Protein AF-A0A2R2W874-F1 (afdb_monomer)

pLDDT: mean 73.78, std 14.75, range [34.88, 95.75]

Solvent-accessible surface area (backbone atoms only — not comparable to full-atom values): 10181 Å² total; per-residue (Å²): 135,87,76,77,74,81,54,71,59,92,44,100,83,53,63,53,27,57,34,74,44,82,68,49,75,53,104,87,46,79,48,70,46,70,39,19,28,32,86,87,69,46,85,45,64,58,42,85,82,74,42,54,72,67,54,50,49,53,51,53,50,51,48,55,48,50,59,62,68,75,43,91,61,95,62,55,61,47,80,38,78,45,84,55,89,86,52,53,74,69,52,49,52,52,49,49,56,45,52,45,46,40,43,73,75,62,71,25,51,74,46,78,47,70,90,52,67,72,58,48,56,49,48,54,61,76,55,45,40,84,46,89,88,32,69,33,78,48,75,44,84,62,81,44,45,75,42,98,60,40,30,52,46,79,43,65,45,70,84,61,78,87,73,77,116

Mean predicted aligned error: 13.39 Å

Sequence (165 aa):
METKPSAVPLAPNEGFIPSFGIPSATKKTFDIKLETTHRNGEASGPPQMMLSAGNLNTAALSLFLALHLAVEPIVPCLVFDDPVQAMDEVHVAQFAGLVRLLSKQNDRQVIIAVHERELFDYLALELSPAYEGDELITIELGERATEEDQGITRHLWAPDAAIAN

Structure (mmCIF, N/CA/C/O backbone):
data_AF-A0A2R2W874-F1
#
_entry.id   AF-A0A2R2W874-F1
#
loop_
_atom_site.group_PDB
_atom_site.id
_atom_site.type_symbol
_atom_site.label_atom_id
_atom_site.label_alt_id
_atom_site.label_comp_id
_atom_site.label_asym_id
_atom_site.label_ent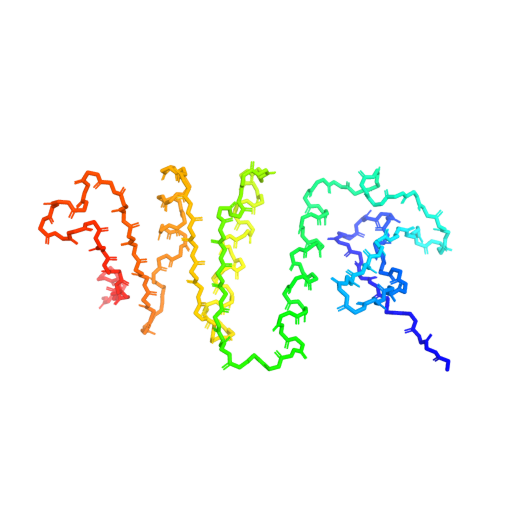ity_id
_atom_site.label_seq_id
_atom_site.pdbx_PDB_ins_code
_atom_site.Cartn_x
_atom_site.Cartn_y
_atom_site.Cartn_z
_atom_site.occupancy
_a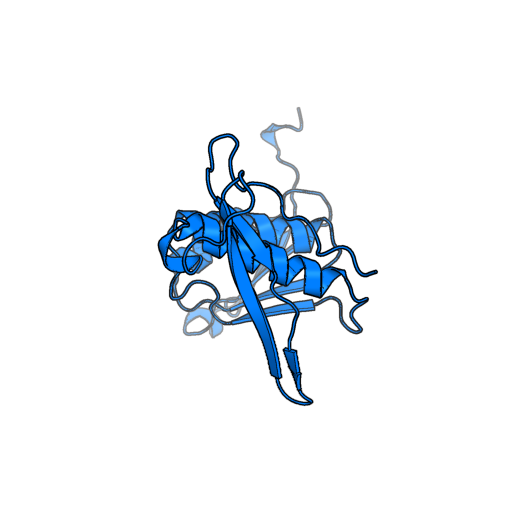tom_site.B_iso_or_equiv
_atom_site.auth_seq_id
_atom_site.auth_comp_id
_atom_site.auth_asym_id
_atom_site.auth_atom_id
_atom_site.pdbx_PDB_model_num
ATOM 1 N N . MET A 1 1 ? 4.924 -8.801 -39.559 1.00 35.75 1 MET A N 1
ATOM 2 C CA . MET A 1 1 ? 6.161 -8.088 -39.186 1.00 35.75 1 MET A CA 1
ATOM 3 C C . MET A 1 1 ? 5.885 -7.487 -37.820 1.00 35.75 1 MET A C 1
ATOM 5 O O . MET A 1 1 ? 5.252 -6.445 -37.747 1.00 35.75 1 MET A O 1
ATOM 9 N N . GLU A 1 2 ? 6.167 -8.235 -36.752 1.00 34.88 2 GLU A N 1
ATOM 10 C CA . GLU A 1 2 ? 5.914 -7.791 -35.375 1.00 34.88 2 GLU A CA 1
ATOM 11 C C . GLU A 1 2 ? 6.933 -6.717 -35.000 1.00 34.88 2 GLU A C 1
ATOM 13 O O . GLU A 1 2 ? 8.141 -6.950 -35.018 1.00 34.88 2 GLU A O 1
ATOM 18 N N . THR A 1 3 ? 6.449 -5.516 -34.705 1.00 39.06 3 THR A N 1
ATOM 19 C CA . THR A 1 3 ? 7.265 -4.439 -34.151 1.00 39.06 3 THR A CA 1
ATOM 20 C C . THR A 1 3 ? 7.538 -4.752 -32.682 1.00 39.06 3 THR A C 1
ATOM 22 O O . THR A 1 3 ? 6.602 -4.802 -31.885 1.00 39.06 3 THR A O 1
ATOM 25 N N . LYS A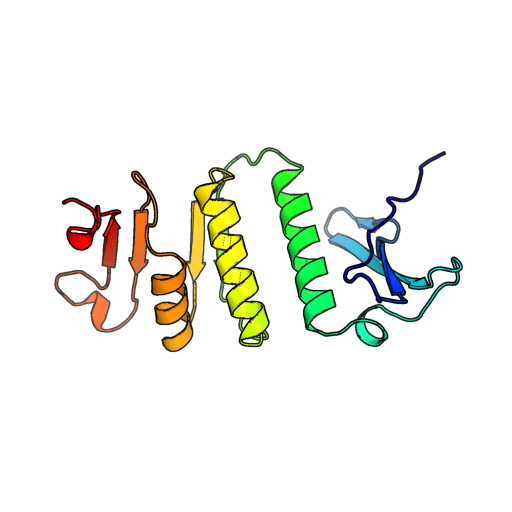 1 4 ? 8.810 -4.980 -32.324 1.00 45.53 4 LYS A N 1
ATOM 26 C CA . LYS A 1 4 ? 9.250 -5.170 -30.930 1.00 45.53 4 LYS A CA 1
ATOM 27 C C . LYS A 1 4 ? 8.771 -3.953 -30.110 1.00 45.53 4 LYS A C 1
ATOM 29 O O . LYS A 1 4 ? 8.987 -2.829 -30.573 1.00 45.53 4 LYS A O 1
ATOM 34 N N . PRO A 1 5 ? 8.107 -4.127 -28.953 1.00 46.56 5 PRO A N 1
ATOM 35 C CA . PRO A 1 5 ? 7.645 -2.996 -28.153 1.00 46.56 5 PRO A CA 1
ATOM 36 C C . PRO A 1 5 ? 8.846 -2.127 -27.758 1.00 46.56 5 PRO A C 1
ATOM 38 O O . PRO A 1 5 ? 9.796 -2.613 -27.142 1.00 46.56 5 PRO A O 1
ATOM 41 N N . SER A 1 6 ? 8.839 -0.854 -28.161 1.00 47.34 6 SER A N 1
ATOM 42 C CA . SER A 1 6 ? 9.903 0.090 -27.819 1.00 47.34 6 SER A CA 1
ATOM 43 C C . SER A 1 6 ? 9.685 0.588 -26.397 1.00 47.34 6 SER A C 1
ATOM 45 O O . SER A 1 6 ? 8.700 1.275 -26.122 1.00 47.34 6 SER A O 1
ATOM 47 N N . ALA A 1 7 ? 10.587 0.240 -25.493 1.00 57.16 7 ALA A N 1
ATOM 48 C CA . ALA A 1 7 ? 10.550 0.740 -24.131 1.00 57.16 7 ALA A CA 1
ATOM 49 C C . ALA A 1 7 ? 11.140 2.157 -24.048 1.00 57.16 7 ALA A C 1
ATOM 51 O O . ALA A 1 7 ? 11.992 2.558 -24.843 1.00 57.16 7 ALA A O 1
ATOM 52 N N . VAL A 1 8 ? 10.611 2.935 -23.108 1.00 59.88 8 VAL A N 1
ATOM 53 C CA . VAL A 1 8 ? 10.945 4.348 -22.904 1.00 59.88 8 VAL A CA 1
ATOM 54 C C . VAL A 1 8 ? 12.133 4.445 -21.937 1.00 59.88 8 VAL A C 1
ATOM 56 O O . VAL A 1 8 ? 12.214 3.638 -21.007 1.00 59.88 8 VAL A O 1
ATOM 59 N N . PRO A 1 9 ? 13.064 5.401 -22.122 1.00 56.72 9 PRO A N 1
ATOM 60 C CA . PRO A 1 9 ? 14.130 5.646 -21.156 1.00 56.72 9 PRO A CA 1
ATOM 61 C C . PRO A 1 9 ? 13.562 5.928 -19.760 1.00 56.72 9 PRO A C 1
ATOM 63 O O . PRO A 1 9 ? 12.644 6.733 -19.616 1.00 56.72 9 PRO A O 1
ATOM 66 N N . LEU A 1 10 ? 14.139 5.302 -18.732 1.00 60.38 10 LEU A N 1
ATOM 67 C CA . LEU A 1 10 ? 13.699 5.478 -17.341 1.00 60.38 10 LEU A CA 1
ATOM 68 C C . LEU A 1 10 ? 14.063 6.862 -16.771 1.00 60.38 10 LEU A C 1
ATOM 70 O O . LEU A 1 10 ? 13.435 7.315 -15.819 1.00 60.38 10 LEU A O 1
ATOM 74 N N . ALA A 1 11 ? 15.039 7.558 -17.368 1.00 56.41 11 ALA A N 1
ATOM 75 C CA . ALA A 1 11 ? 15.395 8.933 -17.030 1.00 56.41 11 ALA A CA 1
ATOM 76 C C . ALA A 1 11 ? 15.852 9.725 -18.277 1.00 56.41 11 ALA A C 1
ATOM 78 O O . ALA A 1 11 ? 16.378 9.127 -19.222 1.00 56.41 11 ALA A O 1
ATOM 79 N N . PRO A 1 12 ? 15.730 11.071 -18.288 1.00 57.91 12 PRO A N 1
ATOM 80 C CA . PRO A 1 12 ? 16.054 11.908 -19.455 1.00 57.91 12 PRO A CA 1
ATOM 81 C C . PRO A 1 12 ? 17.490 11.732 -19.982 1.00 57.91 12 PRO A C 1
ATOM 83 O O . PRO A 1 12 ? 17.736 11.790 -21.191 1.00 57.91 12 PRO A O 1
ATOM 86 N N . ASN A 1 13 ? 18.433 11.462 -19.075 1.00 62.91 13 ASN A N 1
ATOM 87 C CA . ASN A 1 13 ? 19.860 11.315 -19.372 1.00 62.91 13 ASN A CA 1
ATOM 88 C C . ASN A 1 13 ? 20.334 9.852 -19.396 1.00 62.91 13 ASN A C 1
ATOM 90 O O . ASN A 1 13 ? 21.531 9.612 -19.512 1.00 62.91 13 ASN A O 1
ATOM 94 N N . GLU A 1 14 ? 19.424 8.877 -19.305 1.00 63.62 14 GLU A N 1
ATOM 95 C CA . GLU A 1 14 ? 19.796 7.461 -19.296 1.00 63.62 14 GLU A CA 1
ATOM 96 C C . GLU A 1 14 ? 20.308 7.036 -20.684 1.00 63.62 14 GLU A C 1
ATOM 98 O O . GLU A 1 14 ? 19.653 7.271 -21.713 1.00 63.62 14 GLU A O 1
ATOM 103 N N . GLY A 1 15 ? 21.512 6.455 -20.720 1.00 66.00 15 GLY A N 1
ATOM 104 C CA . GLY A 1 15 ? 22.159 5.985 -21.953 1.00 66.00 15 GLY A CA 1
ATOM 105 C C . GLY A 1 15 ? 21.637 4.624 -22.417 1.00 66.00 15 GLY A C 1
ATOM 106 O O . GLY A 1 15 ? 21.708 4.303 -23.607 1.00 66.00 15 GLY A O 1
ATOM 107 N N . PHE A 1 16 ? 21.071 3.854 -21.487 1.00 69.19 16 PHE A N 1
ATOM 108 C CA . PHE A 1 16 ? 20.582 2.501 -21.708 1.00 69.19 16 PHE A CA 1
ATOM 109 C C . PHE A 1 16 ? 19.059 2.446 -21.650 1.00 69.19 16 PHE A C 1
ATOM 111 O O . PHE A 1 16 ? 18.419 2.916 -20.713 1.00 69.19 16 PHE A O 1
ATOM 118 N N . ILE A 1 17 ? 18.472 1.834 -22.668 1.00 67.75 17 ILE A N 1
ATOM 119 C CA . ILE A 1 17 ? 17.038 1.615 -22.773 1.00 67.75 17 ILE A CA 1
ATOM 120 C C . ILE A 1 17 ? 16.793 0.137 -22.448 1.00 67.75 17 ILE A C 1
ATOM 122 O O . ILE A 1 17 ? 17.271 -0.725 -23.195 1.00 67.75 17 ILE A O 1
ATOM 126 N N . PRO A 1 18 ? 16.110 -0.195 -21.336 1.00 65.94 18 PRO A N 1
ATOM 127 C CA . PRO A 1 18 ? 15.673 -1.566 -21.100 1.00 65.94 18 PRO A CA 1
ATOM 128 C C . PRO A 1 18 ? 14.667 -1.954 -22.176 1.00 65.94 18 PRO A C 1
ATOM 130 O O . PRO A 1 18 ? 13.874 -1.127 -22.587 1.00 65.94 18 PRO A O 1
ATOM 133 N N . SER A 1 19 ? 14.667 -3.200 -22.624 1.00 64.81 19 SER A N 1
ATOM 134 C CA . SER A 1 19 ? 13.690 -3.738 -23.565 1.00 64.81 19 SER A CA 1
ATOM 135 C C . SER A 1 19 ? 13.346 -5.171 -23.183 1.00 64.81 19 SER A C 1
ATOM 137 O O . SER A 1 19 ? 14.182 -5.906 -22.652 1.00 64.81 19 SER A O 1
ATOM 139 N N . PHE A 1 20 ? 12.107 -5.578 -23.443 1.00 64.44 20 PHE A N 1
ATOM 140 C CA . PHE A 1 20 ? 11.712 -6.965 -23.248 1.00 64.44 20 PHE A CA 1
ATOM 141 C C . PHE A 1 20 ? 12.144 -7.790 -24.462 1.00 64.44 20 PHE A C 1
ATOM 143 O O . PHE A 1 20 ? 11.816 -7.477 -25.612 1.00 64.44 20 PHE A O 1
ATOM 150 N N . GLY A 1 21 ? 12.911 -8.846 -24.201 1.00 63.22 21 GLY A N 1
ATOM 151 C CA . GLY A 1 21 ? 13.124 -9.930 -25.145 1.00 63.22 21 GLY A CA 1
ATOM 152 C C . GLY A 1 21 ? 11.806 -10.643 -25.448 1.00 63.22 21 GLY A C 1
ATOM 153 O O . GLY A 1 21 ? 10.804 -10.464 -24.754 1.00 63.22 21 GLY A O 1
ATOM 154 N N . ILE A 1 22 ? 11.799 -11.452 -26.507 1.00 66.25 22 ILE A N 1
ATOM 155 C CA . ILE A 1 22 ? 10.607 -12.220 -26.878 1.00 66.25 22 ILE A CA 1
ATOM 156 C C . ILE A 1 22 ? 10.290 -13.194 -25.728 1.00 66.25 22 ILE A C 1
ATOM 158 O O . ILE A 1 22 ? 11.174 -13.974 -25.362 1.00 66.25 22 ILE A O 1
ATOM 162 N N . PRO A 1 23 ? 9.074 -13.155 -25.148 1.00 58.44 23 PRO A N 1
ATOM 163 C CA . PRO A 1 23 ? 8.701 -14.056 -24.067 1.00 58.44 23 PRO A CA 1
ATOM 164 C C . PRO A 1 23 ? 8.758 -15.512 -24.532 1.00 58.44 23 PRO A C 1
ATOM 166 O O . PRO A 1 23 ? 8.239 -15.847 -25.599 1.00 58.44 23 PRO A O 1
ATOM 169 N N . SER A 1 24 ? 9.344 -16.388 -23.719 1.00 59.41 24 SER A N 1
ATOM 170 C CA . SER A 1 24 ? 9.257 -17.834 -23.920 1.00 59.41 24 SER A CA 1
ATOM 171 C C . SER A 1 24 ? 8.228 -18.398 -22.949 1.00 59.41 24 SER A C 1
ATOM 173 O O . SER A 1 24 ? 8.433 -18.396 -21.736 1.00 59.41 24 SER A O 1
ATOM 175 N N . ALA A 1 25 ? 7.099 -18.867 -23.479 1.00 49.91 25 ALA A N 1
ATOM 176 C CA . ALA A 1 25 ? 6.021 -19.441 -22.683 1.00 49.91 25 ALA A CA 1
ATOM 177 C C . ALA A 1 25 ? 6.011 -20.970 -22.804 1.00 49.91 25 ALA A C 1
ATOM 179 O O . ALA A 1 25 ? 5.851 -21.527 -23.890 1.00 49.91 25 ALA A O 1
ATOM 180 N N . THR A 1 26 ? 6.113 -21.655 -21.668 1.00 55.38 26 THR A N 1
ATOM 181 C CA . THR A 1 26 ? 5.831 -23.092 -21.531 1.00 55.38 26 THR A CA 1
ATOM 182 C C . THR A 1 26 ? 4.574 -23.266 -20.673 1.00 55.38 26 THR A C 1
ATOM 184 O O . THR A 1 26 ? 4.218 -22.369 -19.918 1.00 55.38 26 THR A O 1
ATOM 187 N N . LYS A 1 27 ? 3.916 -24.438 -20.698 1.00 48.62 27 LYS A N 1
ATOM 188 C CA . LYS A 1 27 ? 2.689 -24.721 -19.905 1.00 48.62 27 LYS A CA 1
ATOM 189 C C . LYS A 1 27 ? 2.781 -24.423 -18.391 1.00 48.62 27 LYS A C 1
ATOM 191 O O . LYS A 1 27 ? 1.746 -24.409 -17.736 1.00 48.62 27 LYS A O 1
ATOM 196 N N . LYS A 1 28 ? 3.985 -24.257 -17.833 1.00 44.25 28 LYS A N 1
ATOM 197 C CA . LYS A 1 28 ? 4.238 -24.001 -16.404 1.00 44.25 28 LYS A CA 1
ATOM 198 C C . LYS A 1 28 ? 5.047 -22.733 -16.112 1.00 44.25 28 LYS A C 1
ATOM 200 O O . LYS A 1 28 ? 5.113 -22.350 -14.951 1.00 44.25 28 LYS A O 1
ATOM 205 N N . THR A 1 29 ? 5.656 -22.105 -17.117 1.00 38.84 29 THR A N 1
ATOM 206 C CA . THR A 1 29 ? 6.630 -21.029 -16.887 1.00 38.84 29 THR A CA 1
ATOM 207 C C . THR A 1 29 ? 6.550 -20.008 -18.005 1.00 38.84 29 THR A C 1
ATOM 209 O O . THR A 1 29 ? 6.527 -20.376 -19.182 1.00 38.84 29 THR A O 1
ATOM 212 N N . PHE A 1 30 ? 6.507 -18.738 -17.627 1.00 55.25 30 PHE A N 1
ATOM 213 C CA . PHE A 1 30 ? 6.553 -17.606 -18.535 1.00 55.25 30 PHE A CA 1
ATOM 214 C C . PHE A 1 30 ? 7.850 -16.848 -18.264 1.00 55.25 30 PHE A C 1
ATOM 216 O O . PHE A 1 30 ? 7.956 -16.146 -17.262 1.00 55.25 30 PHE A O 1
ATOM 223 N N . ASP A 1 31 ? 8.843 -17.043 -19.130 1.00 55.72 31 ASP A N 1
ATOM 224 C CA . ASP A 1 31 ? 10.150 -16.407 -18.999 1.00 55.72 31 ASP A CA 1
ATOM 225 C C . ASP A 1 31 ? 10.215 -15.176 -19.904 1.00 55.72 31 ASP A C 1
ATOM 227 O O . ASP A 1 31 ? 10.207 -15.279 -21.135 1.00 55.72 31 ASP A O 1
ATOM 231 N N . ILE A 1 32 ? 10.307 -13.998 -19.285 1.00 61.38 32 ILE A N 1
ATOM 232 C CA . ILE A 1 32 ? 10.642 -12.747 -19.967 1.00 61.38 32 ILE A CA 1
ATOM 233 C C . ILE A 1 32 ? 12.082 -12.390 -19.617 1.00 61.38 32 ILE A C 1
ATOM 235 O O . ILE A 1 32 ? 12.420 -12.157 -18.457 1.00 61.38 32 ILE A O 1
ATOM 239 N N . LYS A 1 33 ? 12.930 -12.281 -20.640 1.00 65.19 33 LYS A N 1
ATOM 240 C CA . LYS A 1 33 ? 14.295 -11.780 -20.488 1.00 65.19 33 LYS A CA 1
ATOM 241 C C . LYS A 1 33 ? 14.303 -10.269 -20.707 1.00 65.19 33 LYS A C 1
ATOM 243 O O . LYS A 1 33 ? 13.913 -9.815 -21.779 1.00 65.19 33 LYS A O 1
ATOM 248 N N . LEU A 1 34 ? 14.757 -9.488 -19.726 1.00 64.31 34 LEU A N 1
ATOM 249 C CA . LEU A 1 34 ? 15.103 -8.089 -19.981 1.00 64.31 34 LEU A CA 1
ATOM 250 C C . LEU A 1 34 ? 16.477 -8.013 -20.663 1.00 64.31 34 LEU A C 1
ATOM 252 O O . LEU A 1 34 ? 17.449 -8.621 -20.212 1.00 64.31 34 LEU A O 1
ATOM 256 N N . GLU A 1 35 ? 16.560 -7.218 -21.720 1.00 71.00 35 GLU A N 1
ATOM 257 C CA . GLU A 1 35 ? 17.785 -6.866 -22.441 1.00 71.00 35 GLU A CA 1
ATOM 258 C C . GLU A 1 35 ? 17.970 -5.349 -22.362 1.00 71.00 35 GLU A C 1
ATOM 260 O O . GLU A 1 35 ? 16.984 -4.619 -22.297 1.00 71.00 35 GLU A O 1
ATOM 265 N N . THR A 1 36 ? 19.203 -4.843 -22.379 1.00 65.69 36 THR A N 1
ATOM 266 C CA . THR A 1 36 ? 19.424 -3.396 -22.524 1.00 65.69 36 THR A CA 1
ATOM 267 C C . THR A 1 36 ? 20.000 -3.088 -23.891 1.00 65.69 36 THR A C 1
ATOM 269 O O . THR A 1 36 ? 20.842 -3.815 -24.411 1.00 65.69 36 THR A O 1
ATOM 272 N N . THR A 1 37 ? 19.529 -2.004 -24.490 1.00 71.56 37 THR A N 1
ATOM 273 C CA . THR A 1 37 ? 20.064 -1.467 -25.740 1.00 71.56 37 THR A CA 1
ATOM 274 C C . THR A 1 37 ? 20.544 -0.052 -25.496 1.00 71.56 37 THR A C 1
ATOM 276 O O . THR A 1 37 ? 19.869 0.726 -24.822 1.00 71.56 37 THR A O 1
ATOM 279 N N . HIS A 1 38 ? 21.698 0.305 -26.035 1.00 70.38 38 HIS A N 1
ATOM 280 C CA . HIS A 1 38 ? 22.152 1.688 -26.023 1.00 70.38 38 HIS A CA 1
ATOM 281 C C . HIS A 1 38 ? 21.340 2.518 -27.041 1.00 70.38 38 HIS A C 1
ATOM 283 O O . HIS A 1 38 ? 20.735 1.960 -27.959 1.00 70.38 38 HIS A O 1
ATOM 289 N N . ARG A 1 39 ? 21.293 3.855 -26.910 1.00 67.44 39 ARG A N 1
ATOM 290 C CA . ARG A 1 39 ? 20.506 4.728 -27.823 1.00 67.44 39 ARG A CA 1
ATOM 291 C C . ARG A 1 39 ? 20.865 4.575 -29.306 1.00 67.44 39 ARG A C 1
ATOM 293 O O . ARG A 1 39 ? 20.054 4.905 -30.164 1.00 67.44 39 ARG A O 1
ATOM 300 N N . ASN A 1 40 ? 22.068 4.093 -29.607 1.00 68.75 40 ASN A N 1
ATOM 301 C CA . ASN A 1 40 ? 22.526 3.792 -30.966 1.00 68.75 40 ASN A CA 1
ATOM 302 C C . ASN A 1 40 ? 22.009 2.440 -31.510 1.00 68.75 40 ASN A C 1
ATOM 304 O O . ASN A 1 40 ? 22.314 2.100 -32.649 1.00 68.75 40 ASN A O 1
ATOM 308 N N . GLY A 1 41 ? 21.241 1.679 -30.723 1.00 65.94 41 GLY A N 1
ATOM 309 C CA . GLY A 1 41 ? 20.695 0.372 -31.089 1.00 65.94 41 GLY A CA 1
ATOM 310 C C . GLY A 1 41 ? 21.617 -0.815 -30.794 1.00 65.94 41 GLY A C 1
ATOM 311 O O . GLY A 1 41 ? 21.242 -1.949 -31.087 1.00 65.94 41 GLY A O 1
ATOM 312 N N . GLU A 1 42 ? 22.800 -0.594 -30.214 1.00 69.56 42 GLU A N 1
ATOM 313 C CA . GLU A 1 42 ? 23.715 -1.683 -29.865 1.00 69.56 42 GLU A CA 1
ATOM 314 C C . GLU A 1 42 ? 23.244 -2.430 -28.615 1.00 69.56 42 GLU A C 1
ATOM 316 O O . GLU A 1 42 ? 22.787 -1.827 -27.637 1.00 69.56 42 GLU A O 1
ATOM 321 N N . ALA A 1 43 ? 23.363 -3.760 -28.649 1.00 63.22 43 ALA A N 1
ATOM 322 C CA . ALA A 1 43 ? 23.081 -4.603 -27.498 1.00 63.22 43 ALA A CA 1
ATOM 323 C C . ALA A 1 43 ? 24.077 -4.280 -26.380 1.00 63.22 43 ALA A C 1
ATOM 325 O O . ALA A 1 43 ? 25.290 -4.356 -26.571 1.00 63.22 43 ALA A O 1
ATOM 326 N N . SER A 1 44 ? 23.545 -3.924 -25.218 1.00 64.06 44 SER A N 1
ATOM 327 C CA . SER A 1 44 ? 24.316 -3.691 -24.008 1.00 64.06 44 SER A CA 1
ATOM 328 C C . SER A 1 44 ? 24.108 -4.847 -23.024 1.00 64.06 44 SER A C 1
ATOM 330 O O . SER A 1 44 ? 23.270 -5.728 -23.237 1.00 64.06 44 SER A O 1
ATOM 332 N N . GLY A 1 45 ? 24.939 -4.897 -21.982 1.00 66.06 45 GLY A N 1
ATOM 333 C CA . GLY A 1 45 ? 25.001 -6.001 -21.024 1.00 66.06 45 GLY A CA 1
ATOM 334 C C . GLY A 1 45 ? 23.670 -6.310 -20.317 1.00 66.06 45 GLY A C 1
ATOM 335 O O . GLY A 1 45 ? 22.661 -5.622 -20.499 1.00 66.06 45 GLY A O 1
ATOM 336 N N . PRO A 1 46 ? 23.629 -7.360 -19.480 1.00 63.91 46 PRO A N 1
ATOM 337 C CA . PRO A 1 46 ? 22.433 -7.674 -18.708 1.00 63.91 46 PRO A CA 1
ATOM 338 C C . PRO A 1 46 ? 21.976 -6.443 -17.896 1.00 63.91 46 PRO A C 1
ATOM 340 O O . PRO A 1 46 ? 22.821 -5.762 -17.314 1.00 63.91 46 PRO A O 1
ATOM 343 N N . PRO A 1 47 ? 20.662 -6.153 -17.827 1.00 62.34 47 PRO A N 1
ATOM 344 C CA . PRO A 1 47 ? 20.123 -4.949 -17.186 1.00 62.34 47 PRO A CA 1
ATOM 345 C C . PRO A 1 47 ? 20.587 -4.752 -15.744 1.00 62.34 47 PRO A C 1
ATOM 347 O O . PRO A 1 47 ? 20.804 -3.625 -15.324 1.00 62.34 47 PRO A O 1
ATOM 350 N N . GLN A 1 48 ? 20.820 -5.850 -15.022 1.00 58.88 48 GLN A N 1
ATOM 351 C CA . GLN A 1 48 ? 21.366 -5.857 -13.661 1.00 58.88 48 GLN A CA 1
ATOM 352 C C . GLN A 1 48 ? 22.760 -5.213 -13.547 1.00 58.88 48 GLN A C 1
ATOM 354 O O . GLN A 1 48 ? 23.132 -4.771 -12.469 1.00 58.88 48 GLN A O 1
ATOM 359 N N . MET A 1 49 ? 23.535 -5.161 -14.639 1.00 61.09 49 MET A N 1
ATOM 360 C CA . MET A 1 49 ? 24.844 -4.495 -14.688 1.00 61.09 49 MET A CA 1
ATOM 361 C C . MET A 1 49 ? 24.783 -3.060 -15.224 1.00 61.09 49 MET A C 1
ATOM 363 O O . MET A 1 49 ? 25.767 -2.336 -15.109 1.00 61.09 49 MET A O 1
ATOM 367 N N . MET A 1 50 ? 23.673 -2.663 -15.850 1.00 60.91 50 MET A N 1
ATOM 368 C CA . MET A 1 50 ? 23.555 -1.402 -16.598 1.00 60.91 50 MET A CA 1
ATOM 369 C C . MET A 1 50 ? 22.555 -0.422 -15.973 1.00 60.91 50 MET A C 1
ATOM 371 O O . MET A 1 50 ? 22.583 0.760 -16.293 1.00 60.91 50 MET A O 1
ATOM 375 N N . LEU A 1 51 ? 21.671 -0.902 -15.100 1.00 59.72 51 LEU A N 1
ATOM 376 C CA . LEU A 1 51 ? 20.646 -0.120 -14.419 1.00 59.72 51 LEU A CA 1
ATOM 377 C C . LEU A 1 51 ? 20.887 -0.153 -12.910 1.00 59.72 51 LEU A C 1
ATOM 379 O O . LEU A 1 51 ? 21.343 -1.158 -12.365 1.00 59.72 51 LEU A O 1
ATOM 383 N N . SER A 1 52 ? 20.546 0.939 -12.223 1.00 62.03 52 SER A N 1
ATOM 384 C CA . SER A 1 52 ? 20.513 0.944 -10.760 1.00 62.03 52 SER A CA 1
ATOM 385 C C . SER A 1 52 ? 19.470 -0.053 -10.236 1.00 62.03 52 SER A C 1
ATOM 387 O O . SER A 1 52 ? 18.500 -0.381 -10.928 1.00 62.03 52 SER A O 1
ATOM 389 N N . ALA A 1 53 ? 19.621 -0.488 -8.983 1.00 60.97 53 ALA A N 1
ATOM 390 C CA . ALA A 1 53 ? 18.615 -1.313 -8.310 1.00 60.97 53 ALA A CA 1
ATOM 391 C C . ALA A 1 53 ? 17.215 -0.656 -8.340 1.00 60.97 53 ALA A C 1
ATOM 393 O O . ALA A 1 53 ? 16.223 -1.333 -8.596 1.00 60.97 53 ALA A O 1
ATOM 394 N N . GLY A 1 54 ? 17.142 0.678 -8.213 1.00 57.75 54 GLY A N 1
ATOM 395 C CA . GLY A 1 54 ? 15.897 1.445 -8.361 1.00 57.75 54 GLY A CA 1
ATOM 396 C C . GLY A 1 54 ? 15.261 1.384 -9.741 1.00 57.75 54 GLY A C 1
ATOM 397 O O . GLY A 1 54 ? 14.046 1.213 -9.851 1.00 57.75 54 GLY A O 1
ATOM 398 N N . ASN A 1 55 ? 16.067 1.443 -10.798 1.00 62.78 55 ASN A N 1
ATOM 399 C CA . ASN A 1 55 ? 15.570 1.331 -12.165 1.00 62.78 55 ASN A CA 1
ATOM 400 C C . ASN A 1 55 ? 15.032 -0.080 -12.448 1.00 62.78 55 ASN A C 1
ATOM 402 O O . ASN A 1 55 ? 13.998 -0.228 -13.102 1.00 62.78 55 ASN A O 1
ATOM 406 N N . LEU A 1 56 ? 15.700 -1.116 -11.929 1.00 64.12 56 LEU A N 1
ATOM 407 C CA . LEU A 1 56 ? 15.258 -2.500 -12.094 1.00 64.12 56 LEU A CA 1
ATOM 408 C C . LEU A 1 56 ? 13.952 -2.774 -11.333 1.00 64.12 56 LEU A C 1
ATOM 410 O O . LEU A 1 56 ? 13.043 -3.379 -11.901 1.00 64.12 56 LEU A O 1
ATOM 414 N N . ASN A 1 57 ? 13.825 -2.264 -10.106 1.00 62.31 57 ASN A N 1
ATOM 415 C CA . ASN A 1 57 ? 12.610 -2.404 -9.304 1.00 62.31 57 ASN A CA 1
ATOM 416 C C . ASN A 1 57 ? 11.427 -1.670 -9.938 1.00 62.31 57 ASN A C 1
ATOM 418 O O . ASN A 1 57 ? 10.361 -2.258 -10.096 1.00 62.31 57 ASN A O 1
ATOM 422 N N . THR A 1 58 ? 11.635 -0.444 -10.424 1.00 64.12 58 THR A N 1
ATOM 423 C CA . THR A 1 58 ? 10.601 0.311 -11.153 1.00 64.12 58 THR A CA 1
ATOM 424 C C . THR A 1 58 ? 10.144 -0.429 -12.415 1.00 64.12 58 THR A C 1
ATOM 426 O O . THR A 1 58 ? 8.946 -0.491 -12.701 1.00 64.12 58 THR A O 1
ATOM 429 N N . ALA A 1 59 ? 11.072 -1.032 -13.164 1.00 65.25 59 ALA A N 1
ATOM 430 C CA . ALA A 1 59 ? 10.752 -1.788 -14.374 1.00 65.25 59 ALA A CA 1
ATOM 431 C C . ALA A 1 59 ? 9.995 -3.094 -14.073 1.00 65.25 59 ALA A C 1
ATOM 433 O O . ALA A 1 59 ? 9.012 -3.400 -14.750 1.00 65.25 59 ALA A O 1
ATOM 434 N N . ALA A 1 60 ? 10.420 -3.845 -13.052 1.00 64.00 60 ALA A N 1
ATOM 435 C CA . ALA A 1 60 ? 9.751 -5.070 -12.618 1.00 64.00 60 ALA A CA 1
ATOM 436 C C . ALA A 1 60 ? 8.326 -4.784 -12.129 1.00 64.00 60 ALA A C 1
ATOM 438 O O . ALA A 1 60 ? 7.379 -5.467 -12.519 1.00 64.00 60 ALA A O 1
ATOM 439 N N . LEU A 1 61 ? 8.173 -3.716 -11.349 1.00 64.62 61 LEU A N 1
ATOM 440 C CA . LEU A 1 61 ? 6.901 -3.254 -10.821 1.00 64.62 61 LEU A CA 1
ATOM 441 C C . LEU A 1 61 ? 5.954 -2.802 -11.943 1.00 64.62 61 LEU A C 1
ATOM 443 O O . LEU A 1 61 ? 4.810 -3.245 -12.011 1.00 64.62 61 LEU A O 1
ATOM 447 N N . SER A 1 62 ? 6.457 -2.001 -12.887 1.00 66.31 62 SER A N 1
ATOM 448 C CA . SER A 1 62 ? 5.699 -1.556 -14.066 1.00 66.31 62 SER A CA 1
ATOM 449 C C . SER A 1 62 ? 5.225 -2.730 -14.926 1.00 66.31 62 SER A C 1
ATOM 451 O O . SER A 1 62 ? 4.086 -2.732 -15.391 1.00 66.31 62 SER A O 1
ATOM 453 N N . LEU A 1 63 ? 6.070 -3.750 -15.118 1.00 66.88 63 LEU A N 1
ATOM 454 C CA . LEU A 1 63 ? 5.697 -4.959 -15.852 1.00 66.88 63 LEU A CA 1
ATOM 455 C C . LEU A 1 63 ? 4.632 -5.771 -15.105 1.00 66.88 63 LEU A C 1
ATOM 457 O O . LEU A 1 63 ? 3.655 -6.190 -15.721 1.00 66.88 63 LEU A O 1
ATOM 461 N N . PHE A 1 64 ? 4.806 -5.987 -13.799 1.00 68.94 64 PHE A N 1
ATOM 462 C CA . PHE A 1 64 ? 3.846 -6.721 -12.971 1.00 68.94 64 PHE A CA 1
ATOM 463 C C . PHE A 1 64 ? 2.445 -6.100 -13.057 1.00 68.94 64 PHE A C 1
ATOM 465 O O . PHE A 1 64 ? 1.457 -6.800 -13.282 1.00 68.94 64 PHE A O 1
ATOM 472 N N . LEU A 1 65 ? 2.371 -4.772 -12.980 1.00 64.31 65 LEU A N 1
ATOM 473 C CA . LEU A 1 65 ? 1.125 -4.023 -13.119 1.00 64.31 65 LEU A CA 1
ATOM 474 C C . LEU A 1 65 ? 0.539 -4.106 -14.516 1.00 64.31 65 LEU A C 1
ATOM 476 O O . LEU A 1 65 ? -0.654 -4.352 -14.658 1.00 64.31 65 LEU A O 1
ATOM 480 N N . ALA A 1 66 ? 1.366 -3.915 -15.545 1.00 68.75 66 ALA A N 1
ATOM 481 C CA . ALA A 1 66 ? 0.920 -4.008 -16.927 1.00 68.75 66 ALA A CA 1
ATOM 482 C C . ALA A 1 66 ? 0.307 -5.385 -17.209 1.00 68.75 66 ALA A C 1
ATOM 484 O O . ALA A 1 66 ? -0.752 -5.464 -17.822 1.00 68.75 66 ALA A O 1
ATOM 485 N N . LEU A 1 67 ? 0.915 -6.462 -16.702 1.00 65.50 67 LEU A N 1
ATOM 486 C CA . LEU A 1 67 ? 0.378 -7.818 -16.821 1.00 65.50 67 LEU A CA 1
ATOM 487 C C . LEU A 1 67 ? -0.934 -7.995 -16.044 1.00 65.50 67 LEU A C 1
ATOM 489 O O . LEU A 1 67 ? -1.871 -8.594 -16.566 1.00 65.50 67 LEU A O 1
ATOM 493 N N . HIS A 1 68 ? -1.025 -7.456 -14.827 1.00 65.31 68 HIS A N 1
ATOM 494 C CA . HIS A 1 68 ? -2.233 -7.547 -14.004 1.00 65.31 68 HIS A CA 1
ATOM 495 C C . HIS A 1 68 ? -3.409 -6.701 -14.534 1.00 65.31 68 HIS A C 1
ATOM 497 O O . HIS A 1 68 ? -4.570 -7.032 -14.300 1.00 65.31 68 HIS A O 1
ATOM 503 N N . LEU A 1 69 ? -3.127 -5.605 -15.242 1.00 65.88 69 LEU A N 1
ATOM 504 C CA . LEU A 1 69 ? -4.137 -4.730 -15.846 1.00 65.88 69 LEU A CA 1
ATOM 505 C C . LEU A 1 69 ? -4.502 -5.135 -17.282 1.00 65.88 69 LEU A C 1
ATOM 507 O O . LEU A 1 69 ? -5.585 -4.790 -17.745 1.00 65.88 69 LEU A O 1
ATOM 511 N N . ALA A 1 70 ? -3.636 -5.867 -17.989 1.00 68.44 70 ALA A N 1
ATOM 512 C CA . ALA A 1 70 ? -3.879 -6.301 -19.369 1.00 68.44 70 ALA A CA 1
ATOM 513 C C . ALA A 1 70 ? -4.959 -7.388 -19.500 1.00 68.44 70 ALA A C 1
ATOM 515 O O . ALA A 1 70 ? -5.406 -7.678 -20.610 1.00 68.44 70 ALA A O 1
ATOM 516 N N . VAL A 1 71 ? -5.367 -8.000 -18.388 1.00 66.12 71 VAL A N 1
ATOM 517 C CA . VAL A 1 71 ? -6.384 -9.051 -18.352 1.00 66.12 71 VAL A CA 1
ATOM 518 C C . VAL A 1 71 ? -7.442 -8.661 -17.328 1.00 66.12 71 VAL A C 1
ATOM 520 O O . VAL A 1 71 ? -7.105 -8.295 -16.204 1.00 66.12 71 VAL A O 1
ATOM 523 N N . GLU A 1 72 ? -8.723 -8.748 -17.695 1.00 64.81 72 GLU A N 1
ATOM 524 C CA . GLU A 1 72 ? -9.815 -8.612 -16.727 1.00 64.81 72 GLU A CA 1
ATOM 525 C C . GLU A 1 72 ? -9.724 -9.745 -15.699 1.00 64.81 72 GLU A C 1
ATOM 527 O O . GLU A 1 72 ? -9.824 -10.922 -16.065 1.00 64.81 72 GLU A O 1
ATOM 532 N N . PRO A 1 73 ? -9.507 -9.439 -14.412 1.00 67.12 73 PRO A N 1
ATOM 533 C CA . PRO A 1 73 ? -9.409 -10.479 -13.416 1.00 67.12 73 P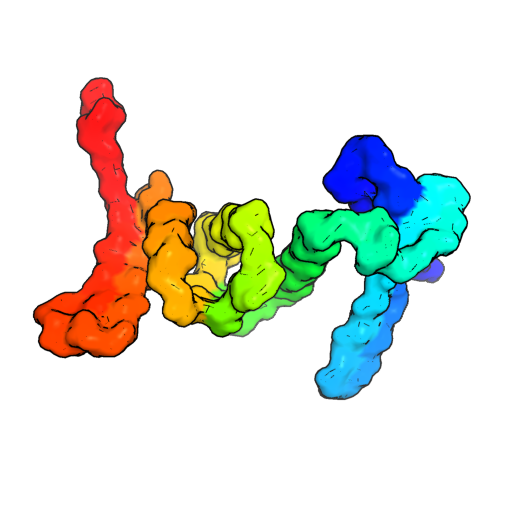RO A CA 1
ATOM 534 C C . PRO A 1 73 ? -10.802 -10.953 -13.017 1.00 67.12 73 PRO A C 1
ATOM 536 O O . PRO A 1 73 ? -11.733 -10.170 -12.852 1.00 67.12 73 PRO A O 1
ATOM 539 N N . ILE A 1 74 ? -10.912 -12.256 -12.778 1.00 71.12 74 ILE A N 1
ATOM 540 C CA . ILE A 1 74 ? -12.127 -12.879 -12.238 1.00 71.12 74 ILE A CA 1
ATOM 541 C C . ILE A 1 74 ? -12.391 -12.386 -10.804 1.00 71.12 74 ILE A C 1
ATOM 543 O O . ILE A 1 74 ? -13.539 -12.255 -10.389 1.00 71.12 74 ILE A O 1
ATOM 547 N N . VAL A 1 75 ? -11.321 -12.090 -10.059 1.00 78.00 75 VAL A N 1
ATOM 548 C CA . VAL A 1 75 ? -11.358 -11.467 -8.732 1.00 78.00 75 VAL A CA 1
ATOM 549 C C . VAL A 1 75 ? -10.392 -10.281 -8.762 1.00 78.00 75 VAL A C 1
ATOM 551 O O . VAL A 1 75 ? -9.189 -10.515 -8.897 1.00 78.00 75 VAL A O 1
ATOM 554 N N . PRO A 1 76 ? -10.858 -9.023 -8.659 1.00 80.69 76 PRO A N 1
ATOM 555 C CA . PRO A 1 76 ? -10.010 -7.831 -8.717 1.00 80.69 76 PRO A CA 1
ATOM 556 C C . PRO A 1 76 ? -9.255 -7.621 -7.395 1.00 80.69 76 PRO A C 1
ATOM 558 O O . PRO A 1 76 ? -9.295 -6.549 -6.802 1.00 80.69 76 PRO A O 1
ATOM 561 N N . CYS A 1 77 ? -8.583 -8.662 -6.906 1.00 85.25 77 CYS A N 1
ATOM 562 C CA . CYS A 1 77 ? -7.833 -8.653 -5.662 1.00 85.25 77 CYS A CA 1
ATOM 563 C C . CYS A 1 77 ? -6.355 -8.954 -5.921 1.00 85.25 77 CYS A C 1
ATOM 565 O O . CYS A 1 77 ? -6.010 -9.819 -6.728 1.00 85.25 77 CYS A O 1
ATOM 567 N N . LEU A 1 78 ? -5.491 -8.230 -5.218 1.00 85.38 78 LEU A N 1
ATOM 568 C CA . LEU A 1 78 ? -4.052 -8.423 -5.178 1.00 85.38 78 LEU A CA 1
ATOM 569 C C . LEU A 1 78 ? -3.645 -8.76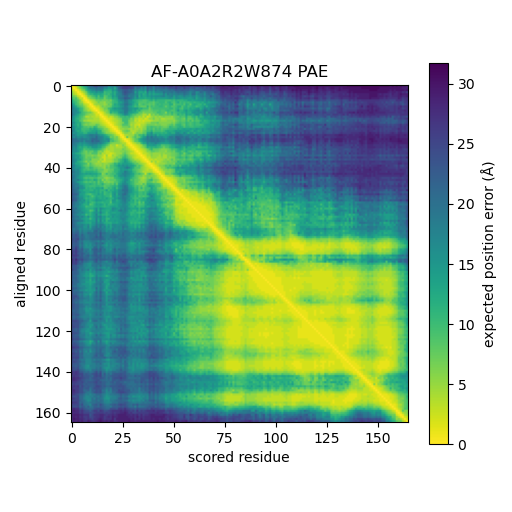6 -3.753 1.00 85.38 78 LEU A C 1
ATOM 571 O O . LEU A 1 78 ? -4.010 -8.058 -2.819 1.00 85.38 78 LEU A O 1
ATOM 575 N N . VAL A 1 79 ? -2.871 -9.836 -3.601 1.00 88.44 79 VAL A N 1
ATOM 576 C CA . VAL A 1 79 ? -2.338 -10.263 -2.308 1.00 88.44 79 VAL A CA 1
ATOM 577 C C . VAL A 1 79 ? -0.820 -10.252 -2.394 1.00 88.44 79 VAL A C 1
ATOM 579 O O . VAL A 1 79 ? -0.245 -10.921 -3.252 1.00 88.44 79 VAL A O 1
ATOM 582 N N . PHE A 1 80 ? -0.190 -9.480 -1.517 1.00 87.38 80 PHE A N 1
ATOM 583 C CA . PHE A 1 80 ? 1.254 -9.416 -1.360 1.00 87.38 80 PHE A CA 1
ATOM 584 C C . PHE A 1 80 ? 1.636 -10.084 -0.043 1.00 87.38 80 PHE A C 1
ATOM 586 O O . PHE A 1 80 ? 1.190 -9.650 1.017 1.00 87.38 80 PHE A O 1
ATOM 593 N N . ASP A 1 81 ? 2.449 -11.132 -0.124 1.00 87.06 81 ASP A N 1
ATOM 594 C CA . ASP A 1 81 ? 3.028 -11.790 1.044 1.00 87.06 81 ASP A CA 1
ATOM 595 C C . ASP A 1 81 ? 4.462 -11.295 1.216 1.00 87.06 81 ASP A C 1
ATOM 597 O O . ASP A 1 81 ? 5.336 -11.618 0.413 1.00 87.06 81 ASP A O 1
ATOM 601 N N . ASP A 1 82 ? 4.653 -10.427 2.204 1.00 85.25 82 ASP A N 1
ATOM 602 C CA . ASP A 1 82 ? 5.928 -9.837 2.599 1.00 85.25 82 ASP A CA 1
ATOM 603 C C . ASP A 1 82 ? 6.745 -9.224 1.440 1.00 85.25 82 ASP A C 1
ATOM 605 O O . ASP A 1 82 ? 7.889 -9.607 1.174 1.00 85.25 82 ASP A O 1
ATOM 609 N N . PRO A 1 83 ? 6.163 -8.254 0.707 1.00 75.12 83 PRO A N 1
ATOM 610 C CA . PRO A 1 83 ? 6.680 -7.814 -0.589 1.00 75.12 83 PRO A CA 1
ATOM 611 C C . PRO A 1 83 ? 8.043 -7.113 -0.537 1.00 75.12 83 PRO A C 1
ATOM 613 O O . PRO A 1 83 ? 8.639 -6.898 -1.590 1.00 75.12 83 PRO A O 1
ATOM 616 N N . VAL A 1 84 ? 8.538 -6.745 0.648 1.00 71.44 84 VAL A N 1
ATOM 617 C CA . VAL A 1 84 ? 9.695 -5.852 0.811 1.00 71.44 84 VAL A CA 1
ATOM 618 C C . VAL A 1 84 ? 10.893 -6.485 1.526 1.00 71.44 84 VAL A C 1
ATOM 620 O O . VAL A 1 84 ? 11.828 -5.761 1.850 1.00 71.44 84 VAL A O 1
ATOM 623 N N . GLN A 1 85 ? 10.946 -7.818 1.689 1.00 65.31 85 GLN A N 1
ATOM 624 C CA . GLN A 1 85 ? 12.082 -8.522 2.329 1.00 65.31 85 GLN A CA 1
ATOM 625 C C . GLN A 1 85 ? 13.472 -8.210 1.723 1.00 65.31 85 GLN A C 1
ATOM 627 O O . GLN A 1 85 ? 14.495 -8.562 2.308 1.00 65.31 85 GLN A O 1
ATOM 632 N N . ALA A 1 86 ? 13.537 -7.579 0.544 1.00 56.31 86 ALA A N 1
ATOM 633 C CA . ALA A 1 86 ? 14.779 -7.171 -0.117 1.00 56.31 86 ALA A CA 1
ATOM 634 C C . ALA A 1 86 ? 14.734 -5.746 -0.712 1.00 56.31 86 ALA A C 1
ATOM 636 O O . ALA A 1 86 ? 15.503 -5.439 -1.625 1.00 56.31 86 ALA A O 1
ATOM 637 N N . MET A 1 87 ? 13.812 -4.894 -0.255 1.00 67.56 87 MET A N 1
ATOM 638 C CA . MET A 1 87 ? 13.607 -3.543 -0.792 1.00 67.56 87 MET A CA 1
ATOM 639 C C . MET A 1 87 ? 14.238 -2.496 0.132 1.00 67.56 87 MET A C 1
ATOM 641 O O . MET A 1 87 ? 14.147 -2.609 1.349 1.00 67.56 87 MET A O 1
ATOM 645 N N . ASP A 1 88 ? 14.893 -1.482 -0.441 1.00 72.56 88 ASP A N 1
ATOM 646 C CA . ASP A 1 88 ? 15.357 -0.328 0.337 1.00 72.56 88 ASP A CA 1
ATOM 647 C C . ASP A 1 88 ? 14.203 0.656 0.613 1.00 72.56 88 ASP A C 1
ATOM 649 O O . ASP A 1 88 ? 13.106 0.525 0.062 1.00 72.56 88 ASP A O 1
ATOM 653 N N . GLU A 1 89 ? 14.440 1.662 1.461 1.00 74.44 89 GLU A N 1
ATOM 654 C CA . GLU A 1 89 ? 13.430 2.668 1.833 1.00 74.44 89 GLU A CA 1
ATOM 655 C C . GLU A 1 89 ? 12.790 3.358 0.614 1.00 74.44 89 GLU A C 1
ATOM 657 O O . GLU A 1 89 ? 11.590 3.642 0.606 1.00 74.44 89 GLU A O 1
ATOM 662 N N . VAL A 1 90 ? 13.571 3.603 -0.445 1.00 73.62 90 VAL A N 1
ATOM 663 C CA . VAL A 1 90 ? 13.075 4.248 -1.668 1.00 73.62 90 VAL A CA 1
ATOM 664 C C . VAL A 1 90 ? 12.100 3.321 -2.382 1.00 73.62 90 VAL A C 1
ATOM 666 O O . VAL A 1 90 ? 11.035 3.759 -2.825 1.00 73.62 90 VAL A O 1
ATOM 669 N N . HIS A 1 91 ? 12.433 2.038 -2.490 1.00 71.06 91 HIS A N 1
ATOM 670 C CA . HIS A 1 91 ? 11.554 1.056 -3.116 1.00 71.06 91 HIS A CA 1
ATOM 671 C C . HIS A 1 91 ? 10.295 0.799 -2.288 1.00 71.06 91 HIS A C 1
ATOM 673 O O . HIS A 1 91 ? 9.226 0.647 -2.876 1.00 71.06 91 HIS A O 1
ATOM 679 N N . VAL A 1 92 ? 10.387 0.800 -0.956 1.00 83.00 92 VAL A N 1
ATOM 680 C CA . VAL A 1 92 ? 9.223 0.691 -0.059 1.00 83.00 92 VAL A CA 1
ATOM 681 C C . VAL A 1 92 ? 8.242 1.842 -0.305 1.00 83.00 92 VAL A C 1
ATOM 683 O O . VAL A 1 92 ? 7.045 1.604 -0.480 1.00 83.00 92 VAL A O 1
ATOM 686 N N . ALA A 1 93 ? 8.737 3.077 -0.422 1.00 81.69 93 ALA A N 1
ATOM 687 C CA . ALA A 1 93 ? 7.894 4.231 -0.732 1.00 81.69 93 ALA A CA 1
ATOM 688 C C . ALA A 1 93 ? 7.245 4.137 -2.124 1.00 81.69 93 ALA A C 1
ATOM 690 O O . ALA A 1 93 ? 6.059 4.430 -2.295 1.00 81.69 93 ALA A O 1
ATOM 691 N N . GLN A 1 94 ? 7.995 3.676 -3.129 1.00 79.12 94 GLN A N 1
ATOM 692 C CA . GLN A 1 94 ? 7.459 3.440 -4.475 1.00 79.12 94 GLN A CA 1
ATOM 693 C C . GLN A 1 94 ? 6.382 2.347 -4.482 1.00 79.12 94 GLN A C 1
ATOM 695 O O . GLN A 1 94 ? 5.360 2.490 -5.156 1.00 79.12 94 GLN A O 1
ATOM 700 N N . PHE A 1 95 ? 6.588 1.276 -3.716 1.00 84.19 95 PHE A N 1
ATOM 701 C CA . PHE A 1 95 ? 5.610 0.212 -3.534 1.00 84.19 95 PHE A CA 1
ATOM 702 C C . PHE A 1 95 ? 4.326 0.737 -2.882 1.00 84.19 95 PHE A C 1
ATOM 704 O O . PHE A 1 95 ? 3.239 0.484 -3.397 1.00 84.19 95 PHE A O 1
ATOM 711 N N . ALA A 1 96 ? 4.432 1.533 -1.817 1.00 89.00 96 ALA A N 1
ATOM 712 C CA . ALA A 1 96 ? 3.273 2.131 -1.158 1.00 89.00 96 ALA A CA 1
ATOM 713 C C . ALA A 1 96 ? 2.485 3.059 -2.102 1.00 89.00 96 ALA A C 1
ATOM 715 O O . ALA A 1 96 ? 1.265 2.932 -2.235 1.00 89.00 96 ALA A O 1
ATOM 716 N N . GLY A 1 97 ? 3.184 3.928 -2.843 1.00 85.56 97 GLY A N 1
ATOM 717 C CA . GLY A 1 97 ? 2.565 4.792 -3.851 1.00 85.56 97 GLY A CA 1
ATOM 718 C C . GLY A 1 97 ? 1.844 4.000 -4.943 1.00 85.56 97 GLY A C 1
ATOM 719 O O . GLY A 1 97 ? 0.764 4.382 -5.399 1.00 85.56 97 GLY A O 1
ATOM 720 N N . LEU A 1 98 ? 2.388 2.845 -5.321 1.00 82.12 98 LEU A N 1
ATOM 721 C CA . LEU A 1 98 ? 1.722 1.965 -6.259 1.00 82.12 98 LEU A CA 1
ATOM 722 C C . L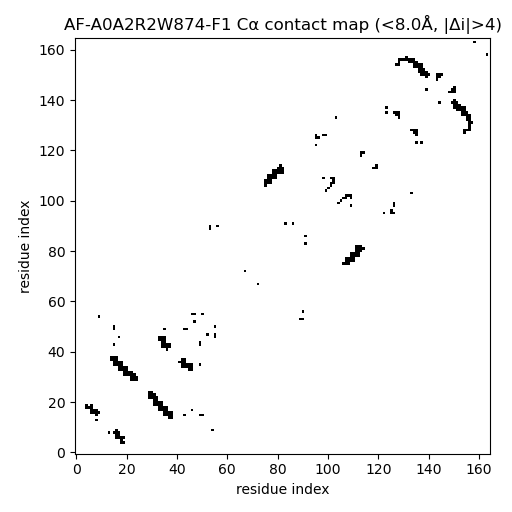EU A 1 98 ? 0.475 1.293 -5.682 1.00 82.12 98 LEU A C 1
ATOM 724 O O . LEU A 1 98 ? -0.551 1.214 -6.357 1.00 82.12 98 LEU A O 1
ATOM 728 N N . VAL A 1 99 ? 0.557 0.766 -4.464 1.00 88.25 99 VAL A N 1
ATOM 729 C CA . VAL A 1 99 ? -0.594 0.148 -3.796 1.00 88.25 99 VAL A CA 1
ATOM 730 C C . VAL A 1 99 ? -1.734 1.158 -3.693 1.00 88.25 99 VAL A C 1
ATOM 732 O O . VAL A 1 99 ? -2.892 0.811 -3.939 1.00 88.25 99 VAL A O 1
ATOM 735 N N . ARG A 1 100 ? -1.413 2.426 -3.416 1.00 87.06 100 ARG A N 1
ATOM 736 C CA . ARG A 1 100 ? -2.377 3.527 -3.456 1.00 87.06 100 ARG A CA 1
ATOM 737 C C . ARG A 1 100 ? -3.007 3.667 -4.845 1.00 87.06 100 ARG A C 1
ATOM 739 O O . ARG A 1 100 ? -4.227 3.694 -4.951 1.00 87.06 100 ARG A O 1
ATOM 746 N N . LEU A 1 101 ? -2.210 3.694 -5.913 1.00 83.50 101 LEU A N 1
ATOM 747 C CA . LEU A 1 101 ? -2.722 3.770 -7.286 1.00 83.50 101 LEU A CA 1
ATOM 748 C C . LEU A 1 101 ? -3.689 2.615 -7.602 1.00 83.50 101 LEU A C 1
ATOM 750 O O . LEU A 1 101 ? -4.821 2.847 -8.021 1.00 83.50 101 LEU A O 1
ATOM 754 N N . LEU A 1 102 ? -3.258 1.382 -7.336 1.00 82.38 102 LEU A N 1
ATOM 755 C CA . LEU A 1 102 ? -4.039 0.172 -7.583 1.00 82.38 102 LEU A CA 1
ATOM 756 C C . LEU A 1 102 ? -5.358 0.157 -6.807 1.00 82.38 102 LEU A C 1
ATOM 758 O O . LEU A 1 102 ? -6.410 -0.125 -7.382 1.00 82.38 102 LEU A O 1
ATOM 762 N N . SER A 1 103 ? -5.301 0.459 -5.510 1.00 85.50 103 SER A N 1
ATOM 763 C CA . SER A 1 103 ? -6.475 0.402 -4.638 1.00 85.50 103 SER A CA 1
ATOM 764 C C . SER A 1 103 ? -7.472 1.519 -4.913 1.00 85.50 103 SER A C 1
ATOM 766 O O . SER A 1 103 ? -8.674 1.289 -4.827 1.00 85.50 103 SER A O 1
ATOM 768 N N . LYS A 1 104 ? -6.994 2.719 -5.263 1.00 82.06 104 LYS A N 1
ATOM 769 C CA . LYS A 1 104 ? -7.847 3.910 -5.379 1.00 82.06 104 LYS A CA 1
ATOM 770 C C . LYS A 1 104 ? -8.306 4.214 -6.799 1.00 82.06 104 LYS A C 1
ATOM 772 O O . LYS A 1 104 ? -9.377 4.780 -6.975 1.00 82.06 104 LYS A O 1
ATOM 777 N N . GLN A 1 105 ? -7.513 3.873 -7.814 1.00 78.12 105 GLN A N 1
ATOM 778 C CA . GLN A 1 105 ? -7.808 4.242 -9.206 1.00 78.12 105 GLN A CA 1
ATOM 779 C C . GLN A 1 105 ? -8.171 3.049 -10.092 1.00 78.12 105 GLN A C 1
ATOM 781 O O . GLN A 1 105 ? -8.805 3.237 -11.127 1.00 78.12 105 GLN A O 1
ATOM 786 N N . ASN A 1 106 ? -7.788 1.829 -9.707 1.00 75.75 106 ASN A N 1
ATOM 787 C CA . ASN A 1 106 ? -8.010 0.626 -10.515 1.00 75.75 106 ASN A CA 1
ATOM 788 C C . ASN A 1 106 ? -9.037 -0.346 -9.913 1.00 75.75 106 ASN A C 1
ATOM 790 O O . ASN A 1 106 ? -9.148 -1.469 -10.407 1.00 75.75 106 ASN A O 1
ATOM 794 N N . ASP A 1 107 ? -9.769 0.084 -8.879 1.00 80.19 107 ASP A N 1
ATOM 795 C CA . ASP A 1 107 ? -10.812 -0.695 -8.195 1.00 80.19 107 ASP A CA 1
ATOM 796 C C . ASP A 1 107 ? -10.315 -2.101 -7.803 1.00 80.19 107 ASP A C 1
ATOM 798 O O . ASP A 1 107 ? -10.932 -3.131 -8.090 1.00 80.19 107 ASP A O 1
ATOM 802 N N . ARG A 1 108 ? -9.102 -2.149 -7.230 1.00 84.25 108 ARG A N 1
ATOM 803 C CA . ARG A 1 108 ? -8.467 -3.386 -6.764 1.00 84.25 108 ARG A CA 1
ATOM 804 C C . ARG A 1 108 ? -8.489 -3.471 -5.249 1.00 84.25 108 ARG A C 1
ATOM 806 O O . ARG A 1 108 ? -7.970 -2.596 -4.562 1.00 84.25 108 ARG A O 1
ATOM 813 N N . GLN A 1 109 ? -8.969 -4.587 -4.716 1.00 90.06 109 GLN A N 1
ATOM 814 C CA . GLN A 1 109 ? -8.761 -4.900 -3.308 1.00 90.06 109 GLN A CA 1
ATOM 815 C C . GLN A 1 109 ? -7.311 -5.345 -3.103 1.00 90.06 109 GLN A C 1
ATOM 817 O O . GLN A 1 109 ? -6.909 -6.381 -3.628 1.00 90.06 109 GLN A O 1
ATOM 822 N N . VAL A 1 110 ? -6.523 -4.592 -2.339 1.00 91.75 110 VAL A N 1
ATOM 823 C CA . VAL A 1 110 ? -5.132 -4.956 -2.043 1.00 91.75 110 VAL A CA 1
ATOM 824 C C . VAL A 1 110 ? -5.019 -5.455 -0.606 1.00 91.75 110 VAL A C 1
ATOM 826 O O . VAL A 1 110 ? -5.449 -4.781 0.323 1.00 91.75 110 VAL A O 1
ATOM 829 N N . ILE A 1 111 ? -4.437 -6.638 -0.434 1.00 94.06 111 ILE A N 1
ATOM 830 C CA . ILE A 1 111 ? -4.117 -7.251 0.854 1.00 94.06 111 ILE A CA 1
ATOM 831 C C . ILE A 1 111 ? -2.599 -7.370 0.931 1.00 94.06 111 ILE A C 1
ATOM 833 O O . ILE A 1 111 ? -1.970 -7.875 0.001 1.00 94.06 111 ILE A O 1
ATOM 837 N N . ILE A 1 112 ? -2.009 -6.903 2.026 1.00 93.69 112 ILE A N 1
ATOM 838 C CA . ILE A 1 112 ? -0.562 -6.942 2.238 1.00 93.69 112 ILE A CA 1
ATOM 839 C C . ILE A 1 112 ? -0.310 -7.578 3.595 1.00 93.69 112 ILE A C 1
ATOM 841 O O . ILE A 1 112 ? -0.799 -7.085 4.609 1.00 93.69 112 ILE A O 1
ATOM 845 N N . ALA A 1 113 ? 0.443 -8.670 3.600 1.00 93.81 113 ALA A N 1
ATOM 846 C CA . ALA A 1 113 ? 1.018 -9.235 4.805 1.00 93.81 113 ALA A CA 1
ATOM 847 C C . ALA A 1 113 ? 2.459 -8.741 4.937 1.00 93.81 113 ALA A C 1
ATOM 849 O O . ALA A 1 113 ? 3.202 -8.712 3.957 1.00 93.81 113 ALA A O 1
ATOM 850 N N . VAL A 1 114 ? 2.837 -8.340 6.144 1.00 92.25 114 VAL A N 1
ATOM 851 C CA . VAL A 1 114 ? 4.194 -7.915 6.487 1.00 92.25 114 VAL A CA 1
ATOM 852 C C . VAL A 1 114 ? 4.561 -8.492 7.841 1.00 92.25 114 VAL A C 1
ATOM 854 O O . VAL A 1 114 ? 3.695 -8.642 8.705 1.00 92.25 114 VAL A O 1
ATOM 857 N N . HIS A 1 115 ? 5.836 -8.814 8.031 1.00 91.00 115 HIS A N 1
ATOM 858 C CA . HIS A 1 115 ? 6.328 -9.326 9.310 1.00 91.00 115 HIS A CA 1
ATOM 859 C C . HIS A 1 115 ? 7.033 -8.253 10.158 1.00 91.00 115 HIS A C 1
ATOM 861 O O . HIS A 1 115 ? 7.153 -8.414 11.372 1.00 91.00 115 HIS A O 1
ATOM 867 N N . GLU A 1 116 ? 7.474 -7.150 9.545 1.00 89.06 116 GLU A N 1
ATOM 868 C CA . GLU A 1 116 ? 8.173 -6.055 10.223 1.00 89.06 116 GLU A CA 1
ATOM 869 C C . GLU A 1 116 ? 7.203 -4.969 10.702 1.00 89.06 116 GLU A C 1
ATOM 871 O O . GLU A 1 116 ? 6.414 -4.422 9.928 1.00 89.06 116 GLU A O 1
ATOM 876 N N . ARG A 1 117 ? 7.291 -4.615 11.991 1.00 89.75 117 ARG A N 1
ATOM 877 C CA . ARG A 1 117 ? 6.398 -3.625 12.612 1.00 89.75 117 ARG A CA 1
ATOM 878 C C . ARG A 1 117 ? 6.565 -2.222 12.029 1.00 89.75 117 ARG A C 1
ATOM 880 O O . ARG A 1 117 ? 5.575 -1.548 11.772 1.00 89.75 117 ARG A O 1
ATOM 887 N N . GLU A 1 118 ? 7.803 -1.794 11.813 1.00 89.69 118 GLU A N 1
ATOM 888 C CA . GLU A 1 118 ? 8.114 -0.452 11.302 1.00 89.69 118 GLU A CA 1
ATOM 889 C C . GLU A 1 118 ? 7.513 -0.238 9.908 1.00 89.69 118 GLU A C 1
ATOM 891 O O . GLU A 1 118 ? 6.905 0.795 9.628 1.00 89.69 118 GLU A O 1
ATOM 896 N N . LEU A 1 119 ? 7.597 -1.262 9.059 1.00 89.81 119 LEU A N 1
ATOM 897 C CA . LEU A 1 119 ? 6.966 -1.270 7.749 1.00 89.81 119 LEU A CA 1
ATOM 898 C C . LEU A 1 119 ? 5.438 -1.291 7.840 1.00 89.81 119 LEU A C 1
ATOM 900 O O . LEU A 1 119 ? 4.779 -0.596 7.070 1.00 89.81 119 LEU A O 1
ATOM 904 N N . PHE A 1 120 ? 4.869 -2.086 8.749 1.00 92.81 120 PHE A N 1
ATOM 905 C CA . PHE A 1 120 ? 3.426 -2.098 8.983 1.00 92.81 120 PHE A CA 1
ATOM 906 C C . PHE A 1 120 ? 2.911 -0.698 9.329 1.00 92.81 120 PHE A C 1
ATOM 908 O O . PHE A 1 120 ? 1.964 -0.227 8.702 1.00 92.81 120 PHE A O 1
ATOM 915 N N . ASP A 1 121 ? 3.568 -0.015 10.270 1.00 92.94 121 ASP A N 1
ATOM 916 C CA . ASP A 1 121 ? 3.202 1.340 10.689 1.00 92.94 121 ASP A CA 1
ATOM 917 C C . ASP A 1 121 ? 3.358 2.346 9.543 1.00 92.94 121 ASP A C 1
ATOM 919 O O . ASP A 1 121 ? 2.471 3.172 9.307 1.00 92.94 121 ASP A O 1
ATOM 923 N N . TYR A 1 122 ? 4.453 2.242 8.785 1.00 93.38 122 TYR A N 1
ATOM 924 C CA . TYR A 1 122 ? 4.682 3.068 7.605 1.00 93.38 122 TYR A CA 1
ATOM 925 C C . TYR A 1 122 ? 3.583 2.883 6.551 1.00 93.38 122 TYR A C 1
ATOM 927 O O . TYR A 1 122 ? 2.993 3.862 6.097 1.00 93.38 122 TYR A O 1
ATOM 935 N N . LEU A 1 123 ? 3.276 1.639 6.173 1.00 93.19 123 LEU A N 1
ATOM 936 C CA . LEU A 1 123 ? 2.251 1.341 5.173 1.00 93.19 123 LEU A CA 1
ATOM 937 C C . LEU A 1 123 ? 0.855 1.720 5.666 1.00 93.19 123 LEU A C 1
ATOM 939 O O . LEU A 1 123 ? 0.060 2.212 4.873 1.00 93.19 123 LEU A O 1
ATOM 943 N N . ALA A 1 124 ? 0.547 1.534 6.951 1.00 94.25 124 ALA A N 1
ATOM 944 C CA . ALA A 1 124 ? -0.732 1.950 7.518 1.00 94.25 124 ALA A CA 1
ATOM 945 C C . ALA A 1 124 ? -0.927 3.469 7.396 1.00 94.25 124 ALA A C 1
ATOM 947 O O . ALA A 1 124 ? -1.999 3.931 6.999 1.00 94.25 124 ALA A O 1
ATOM 948 N N . LEU A 1 125 ? 0.124 4.248 7.664 1.00 92.44 125 LEU A N 1
ATOM 949 C CA . LEU A 1 125 ? 0.104 5.696 7.486 1.00 92.44 125 LEU A CA 1
ATOM 950 C C . LEU A 1 125 ? 0.015 6.085 6.004 1.00 92.44 125 LEU A C 1
ATOM 952 O O . LEU A 1 125 ? -0.861 6.852 5.608 1.00 92.44 125 LEU A O 1
ATOM 956 N N . GLU A 1 126 ? 0.892 5.534 5.167 1.00 91.81 126 GLU A N 1
ATOM 957 C CA . GLU A 1 126 ? 0.971 5.889 3.750 1.00 91.81 126 GLU A CA 1
ATOM 958 C C . GLU A 1 126 ? -0.268 5.428 2.974 1.00 91.81 126 GLU A C 1
ATOM 960 O O . GLU A 1 126 ? -0.633 6.048 1.989 1.00 91.81 126 GLU A O 1
ATOM 965 N N . LEU A 1 127 ? -0.968 4.382 3.408 1.00 92.25 127 LEU A N 1
ATOM 966 C CA . LEU A 1 127 ? -2.200 3.894 2.775 1.00 92.25 127 LEU A CA 1
ATOM 967 C C . LEU A 1 127 ? -3.468 4.355 3.497 1.00 92.25 127 LEU A C 1
ATOM 969 O O . LEU A 1 127 ? -4.564 3.904 3.154 1.00 92.25 127 LEU A O 1
ATOM 973 N N . SER A 1 128 ? -3.334 5.263 4.467 1.00 91.88 128 SER A N 1
ATOM 974 C CA . SER A 1 128 ? -4.473 5.819 5.188 1.00 91.88 128 SER A CA 1
ATOM 975 C C . SER A 1 128 ? -5.500 6.442 4.227 1.00 91.88 128 SER A C 1
ATOM 977 O O . SER A 1 128 ? -5.117 7.001 3.187 1.00 91.88 128 SER A O 1
ATOM 979 N N . PRO A 1 129 ? -6.803 6.356 4.557 1.00 91.94 129 PRO A N 1
ATOM 980 C CA . PRO A 1 129 ? -7.875 6.935 3.754 1.00 91.94 129 PRO A CA 1
ATOM 981 C C . PRO A 1 129 ? -7.647 8.421 3.459 1.00 91.94 129 PRO A C 1
ATOM 983 O O . PRO A 1 129 ? -7.484 9.214 4.384 1.00 91.94 129 PRO A O 1
ATOM 986 N N . ALA A 1 130 ? -7.661 8.809 2.182 1.00 87.19 130 ALA A N 1
ATOM 987 C CA . ALA A 1 130 ? -7.421 10.195 1.765 1.00 87.19 130 ALA A CA 1
ATOM 988 C C . ALA A 1 130 ? -8.677 10.865 1.187 1.00 87.19 130 ALA A C 1
ATOM 990 O O . ALA A 1 130 ? -8.816 12.087 1.273 1.00 87.19 130 ALA A O 1
ATOM 991 N N . TYR A 1 131 ? -9.607 10.074 0.648 1.00 86.94 131 TYR A N 1
ATOM 992 C CA . TYR A 1 131 ? -10.840 10.549 0.024 1.00 86.94 131 TYR A CA 1
ATOM 993 C C . TYR A 1 131 ? -12.080 9.865 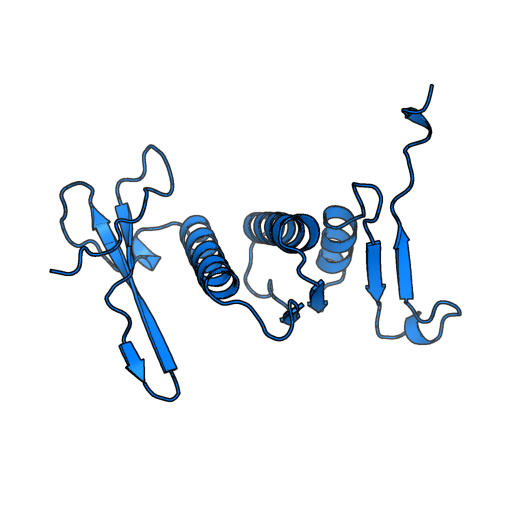0.597 1.00 86.94 131 TYR A C 1
ATOM 995 O O . TYR A 1 131 ? -12.011 8.766 1.141 1.00 86.94 131 TYR A O 1
ATOM 1003 N N . GLU A 1 132 ? -13.236 10.510 0.446 1.00 86.06 132 GLU A N 1
ATOM 1004 C CA . GLU A 1 132 ? -14.514 9.935 0.858 1.00 86.06 132 GLU A CA 1
ATOM 1005 C C . GLU A 1 132 ? -14.748 8.566 0.201 1.00 86.06 132 GLU A C 1
ATOM 1007 O O . GLU A 1 132 ? -14.551 8.394 -1.001 1.00 86.06 132 GLU A O 1
ATOM 1012 N N . GLY A 1 133 ? -15.155 7.586 1.010 1.00 86.00 133 GLY A N 1
ATOM 1013 C CA . GLY A 1 133 ? -15.311 6.194 0.584 1.00 86.00 133 GLY A CA 1
ATOM 1014 C C . GLY A 1 133 ? -14.044 5.344 0.716 1.00 86.00 133 GLY A C 1
ATOM 1015 O O . GLY A 1 133 ? -14.133 4.123 0.602 1.00 86.00 133 GLY A O 1
ATOM 1016 N N . ASP A 1 134 ? -12.889 5.944 1.019 1.00 89.94 134 ASP A N 1
ATOM 1017 C CA . ASP A 1 134 ? -11.688 5.184 1.333 1.00 89.94 134 ASP A CA 1
ATOM 1018 C C . ASP A 1 134 ? -11.808 4.468 2.683 1.00 89.94 134 ASP A C 1
ATOM 1020 O O . ASP A 1 134 ? -12.163 5.057 3.708 1.00 89.94 134 ASP A O 1
ATOM 1024 N N . GLU A 1 135 ? -11.407 3.200 2.686 1.00 92.50 135 GLU A N 1
ATOM 1025 C CA . GLU A 1 135 ? -11.241 2.390 3.886 1.00 92.50 135 GLU A CA 1
ATOM 1026 C C . GLU A 1 135 ? -9.862 1.718 3.866 1.00 92.50 135 GLU A C 1
ATOM 1028 O O . GLU A 1 135 ? -9.369 1.298 2.814 1.00 92.50 135 GLU A O 1
ATOM 1033 N N . LEU A 1 136 ? -9.249 1.620 5.043 1.00 95.00 136 LEU A N 1
ATOM 1034 C CA . LEU A 1 136 ? -8.090 0.780 5.317 1.00 95.00 136 LEU A CA 1
ATOM 1035 C C . LEU A 1 136 ? -8.407 -0.073 6.547 1.00 95.00 136 LEU A C 1
ATOM 1037 O O . LEU A 1 136 ? -8.869 0.437 7.564 1.00 95.00 136 LEU A O 1
ATOM 1041 N N . ILE A 1 137 ? -8.122 -1.369 6.471 1.00 95.75 137 ILE A N 1
ATOM 1042 C CA . ILE A 1 137 ? -8.243 -2.281 7.610 1.00 95.75 137 ILE A CA 1
ATOM 1043 C C . ILE A 1 137 ? -6.845 -2.769 7.959 1.00 95.75 137 ILE A C 1
ATOM 1045 O O . ILE A 1 137 ? -6.179 -3.385 7.129 1.00 95.75 137 ILE A O 1
ATOM 1049 N N . THR A 1 138 ? -6.409 -2.502 9.183 1.00 95.75 138 THR A N 1
ATOM 1050 C CA . THR A 1 138 ? -5.140 -2.998 9.716 1.00 95.75 138 THR A CA 1
ATOM 1051 C C . THR A 1 138 ? -5.419 -4.131 10.691 1.00 95.75 138 THR A C 1
ATOM 1053 O O . THR A 1 138 ? -6.295 -4.003 11.545 1.00 95.75 138 THR A O 1
ATOM 1056 N N . ILE A 1 139 ? -4.692 -5.238 10.553 1.00 94.88 139 ILE A N 1
ATOM 1057 C CA . ILE A 1 139 ? -4.846 -6.427 11.395 1.00 94.88 139 ILE A CA 1
ATOM 1058 C C . ILE A 1 139 ? -3.480 -6.772 11.976 1.00 94.88 139 ILE A C 1
ATOM 1060 O O . ILE A 1 139 ? -2.541 -7.051 11.234 1.00 94.88 139 ILE A O 1
ATOM 1064 N N . GLU A 1 140 ? -3.387 -6.772 13.297 1.00 92.81 140 GLU A N 1
ATOM 1065 C CA . GLU A 1 140 ? -2.194 -7.142 14.042 1.00 92.81 140 GLU A CA 1
ATOM 1066 C C . GLU A 1 140 ? -2.378 -8.524 14.658 1.00 92.81 140 GLU A C 1
ATOM 1068 O O . GLU A 1 140 ? -3.228 -8.745 15.520 1.00 92.81 140 GLU A O 1
ATOM 1073 N N . LEU A 1 141 ? -1.573 -9.477 14.199 1.00 88.38 141 LEU A N 1
ATOM 1074 C CA . LEU A 1 141 ? -1.597 -10.847 14.695 1.00 88.38 141 LEU A CA 1
ATOM 1075 C C . LEU A 1 141 ? -0.637 -10.993 15.884 1.00 88.38 141 LEU A C 1
ATOM 1077 O O . LEU A 1 141 ? 0.407 -10.348 15.932 1.00 88.38 141 LEU A O 1
ATOM 1081 N N . GLY A 1 142 ? -0.963 -11.878 16.828 1.00 86.38 142 GLY A N 1
ATOM 1082 C CA . GLY A 1 142 ? -0.133 -12.149 18.007 1.00 86.38 142 GLY A CA 1
ATOM 1083 C C . GLY A 1 142 ? -0.835 -11.768 19.305 1.00 86.38 142 GLY A C 1
ATOM 1084 O O . GLY A 1 142 ? -2.006 -12.090 19.486 1.00 86.38 142 GLY A O 1
ATOM 1085 N N . GLU A 1 143 ? -0.125 -11.105 20.219 1.00 78.06 143 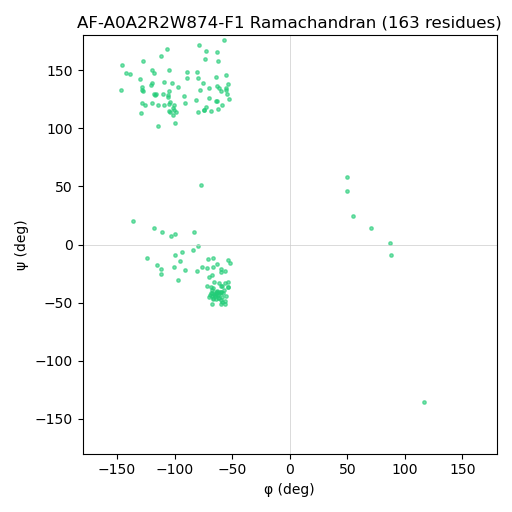GLU A N 1
ATOM 1086 C CA . GLU A 1 143 ? -0.636 -10.791 21.565 1.00 78.06 143 GLU A CA 1
ATOM 1087 C C . GLU A 1 143 ? -1.906 -9.923 21.524 1.00 78.06 143 GLU A C 1
ATOM 1089 O O . GLU A 1 143 ? -2.853 -10.174 22.274 1.00 78.06 143 GLU A O 1
ATOM 1094 N N . ARG A 1 144 ? -1.988 -8.997 20.559 1.00 81.50 144 ARG A N 1
ATOM 1095 C CA . ARG A 1 144 ? -3.153 -8.121 20.355 1.00 81.50 144 ARG A CA 1
ATOM 1096 C C . ARG A 1 144 ? -4.416 -8.847 19.898 1.00 81.50 144 ARG A C 1
ATOM 1098 O O . ARG A 1 144 ? -5.513 -8.354 20.119 1.00 81.50 144 ARG A O 1
ATOM 1105 N N . ALA A 1 145 ? -4.304 -10.060 19.353 1.00 78.75 145 ALA A N 1
ATOM 1106 C CA . ALA A 1 145 ? -5.480 -10.854 18.985 1.00 78.75 145 ALA A CA 1
ATOM 1107 C C . ALA A 1 145 ? -6.356 -11.218 20.202 1.00 78.75 145 ALA A C 1
ATOM 1109 O O . ALA A 1 145 ? -7.506 -11.623 20.040 1.00 78.75 145 ALA A O 1
ATOM 1110 N N . THR A 1 146 ? -5.810 -11.095 21.418 1.00 80.12 146 THR A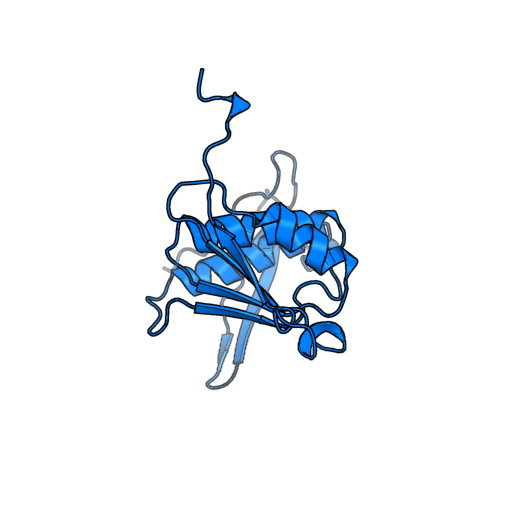 N 1
ATOM 1111 C CA . THR A 1 146 ? -6.533 -11.317 22.678 1.00 80.12 146 THR A CA 1
ATOM 1112 C C . THR A 1 146 ? -7.136 -10.045 23.279 1.00 80.12 146 THR A C 1
ATOM 1114 O O . THR A 1 146 ? -7.877 -10.134 24.259 1.00 80.12 146 THR A O 1
ATOM 1117 N N . GLU A 1 147 ? -6.840 -8.876 22.703 1.00 85.88 147 GLU A N 1
ATOM 1118 C CA . GLU A 1 147 ? -7.437 -7.598 23.089 1.00 85.88 147 GLU A CA 1
ATOM 1119 C C . GLU A 1 147 ? -8.899 -7.512 22.625 1.00 85.88 147 GLU A C 1
ATOM 1121 O O . GLU A 1 147 ? -9.376 -8.313 21.818 1.00 85.88 147 GLU A O 1
ATOM 1126 N N . GLU A 1 148 ? -9.639 -6.535 23.152 1.00 81.56 148 GLU A N 1
ATOM 1127 C CA . GLU A 1 148 ? -11.065 -6.353 22.847 1.00 81.56 148 GLU A CA 1
ATOM 1128 C C . GLU A 1 148 ? -11.317 -6.077 21.353 1.00 81.56 148 GLU A C 1
ATOM 1130 O O . GLU A 1 148 ? -12.317 -6.535 20.799 1.00 81.56 148 GLU A O 1
ATOM 1135 N N . ASP A 1 149 ? -10.380 -5.395 20.687 1.00 83.62 149 ASP A N 1
ATOM 1136 C CA . ASP A 1 149 ? -10.405 -5.120 19.247 1.00 83.62 149 ASP A CA 1
ATOM 1137 C C . ASP A 1 149 ? -9.848 -6.275 18.393 1.00 83.62 149 ASP A C 1
ATOM 1139 O O . ASP A 1 149 ? -9.902 -6.213 17.164 1.00 83.62 149 ASP A O 1
ATOM 1143 N N . GLN A 1 150 ? -9.330 -7.337 19.023 1.00 86.88 150 GLN A N 1
ATOM 1144 C CA . GLN A 1 150 ? -8.678 -8.483 18.377 1.00 86.88 150 GLN A CA 1
ATOM 1145 C C . GLN A 1 150 ? -7.511 -8.077 17.457 1.00 86.88 150 GLN A C 1
ATOM 1147 O O . GLN A 1 150 ? -7.189 -8.798 16.510 1.00 86.88 150 GLN A O 1
ATOM 1152 N N . GLY A 1 151 ? -6.896 -6.914 17.702 1.00 87.19 151 GLY A N 1
ATOM 1153 C CA . GLY A 1 151 ? -5.865 -6.339 16.841 1.00 87.19 151 GLY A CA 1
ATOM 1154 C C . GLY A 1 151 ? -6.390 -5.824 15.496 1.00 87.19 151 GLY A C 1
ATOM 1155 O O . GLY A 1 151 ? -5.591 -5.588 14.592 1.00 87.19 151 GLY A O 1
ATOM 1156 N N . ILE A 1 152 ? -7.708 -5.670 15.325 1.00 93.62 152 ILE A N 1
ATOM 1157 C CA . ILE A 1 152 ? -8.333 -5.184 14.090 1.00 93.62 152 ILE A CA 1
ATOM 1158 C C . ILE A 1 152 ? -8.721 -3.716 14.254 1.00 93.62 152 ILE A C 1
ATOM 1160 O O . ILE A 1 152 ? -9.637 -3.379 15.003 1.00 93.62 152 ILE A O 1
ATOM 1164 N N . THR A 1 153 ? -8.116 -2.849 13.446 1.00 93.81 153 THR A N 1
ATOM 1165 C CA . THR A 1 153 ? -8.480 -1.429 13.374 1.00 93.81 153 THR A CA 1
ATOM 1166 C C . THR A 1 153 ? -9.000 -1.094 11.985 1.00 93.81 153 THR A C 1
ATOM 1168 O O . THR A 1 153 ? -8.361 -1.388 10.973 1.00 93.81 153 THR A O 1
ATOM 1171 N N . ARG A 1 154 ? -10.172 -0.457 11.930 1.00 94.31 154 ARG A N 1
ATOM 1172 C CA . ARG A 1 154 ? -10.734 0.108 10.700 1.00 94.31 154 ARG A CA 1
ATOM 1173 C C . ARG A 1 154 ? -10.484 1.607 10.668 1.00 94.31 154 ARG A C 1
ATOM 1175 O O . ARG A 1 154 ? -10.964 2.334 11.533 1.00 94.31 154 ARG A O 1
ATOM 1182 N N . HIS A 1 155 ? -9.777 2.054 9.645 1.00 93.19 155 HIS A N 1
ATOM 1183 C CA . HIS A 1 155 ? -9.548 3.458 9.348 1.00 93.19 155 HIS A CA 1
ATOM 1184 C C . HIS A 1 155 ? -10.510 3.848 8.233 1.00 93.19 155 HIS A C 1
ATOM 1186 O O . HIS A 1 155 ? -10.437 3.317 7.123 1.00 93.19 155 HIS A O 1
ATOM 1192 N N . LEU A 1 156 ? -11.429 4.756 8.542 1.00 91.88 156 LEU A N 1
ATOM 1193 C CA . LEU A 1 156 ? -12.348 5.346 7.575 1.00 91.88 156 LEU A CA 1
ATOM 1194 C C . LEU A 1 156 ? -11.897 6.765 7.270 1.00 91.88 156 LEU A C 1
ATOM 1196 O O . LEU A 1 156 ? -11.334 7.441 8.134 1.00 91.88 156 LEU A O 1
ATOM 1200 N N . TRP A 1 157 ? -12.174 7.229 6.056 1.00 90.44 157 TRP A N 1
ATOM 1201 C CA . TRP A 1 157 ? -11.986 8.636 5.748 1.00 90.44 157 TRP A CA 1
ATOM 1202 C C . TRP A 1 157 ? -12.845 9.517 6.660 1.00 90.44 157 TRP A C 1
ATOM 1204 O O . TRP A 1 157 ? -14.046 9.286 6.823 1.00 90.44 157 TRP A O 1
ATOM 1214 N N . ALA A 1 158 ? -12.220 10.547 7.223 1.00 85.69 158 ALA A N 1
ATOM 1215 C CA . ALA A 1 158 ? -12.889 11.595 7.971 1.00 85.69 158 ALA A CA 1
ATOM 1216 C C . ALA A 1 158 ? -12.446 12.960 7.421 1.00 85.69 158 ALA A C 1
ATOM 1218 O O . ALA A 1 158 ? -11.249 13.159 7.194 1.00 85.69 158 ALA A O 1
ATOM 1219 N N . PRO A 1 159 ? -13.377 13.906 7.207 1.00 78.62 159 PRO A N 1
ATOM 1220 C CA . PRO A 1 159 ? -13.025 15.248 6.774 1.00 78.62 159 PRO A CA 1
ATOM 1221 C C . PRO A 1 159 ? -12.176 15.938 7.843 1.00 78.62 159 PRO A C 1
ATOM 1223 O O . PRO A 1 159 ? -12.488 15.882 9.035 1.00 78.62 159 PRO A O 1
ATOM 1226 N N . ASP A 1 160 ? -11.112 16.612 7.411 1.00 76.19 160 ASP A N 1
ATOM 1227 C CA . ASP A 1 160 ? -10.265 17.374 8.318 1.00 76.19 160 ASP A CA 1
ATOM 1228 C C . ASP A 1 160 ? -11.042 18.582 8.863 1.00 76.19 160 ASP A C 1
ATOM 1230 O O . ASP A 1 160 ? -11.409 19.506 8.128 1.00 76.19 160 ASP A O 1
ATOM 1234 N N . ALA A 1 161 ? -11.282 18.579 10.176 1.00 66.62 161 ALA A N 1
ATOM 1235 C CA . ALA A 1 161 ? -11.971 19.656 10.874 1.00 66.62 161 ALA A CA 1
ATOM 1236 C C . ALA A 1 161 ? -11.249 21.012 10.735 1.00 66.62 161 ALA A C 1
ATOM 1238 O O . ALA A 1 161 ? -11.886 22.053 10.895 1.00 66.62 161 ALA A O 1
ATOM 1239 N N . ALA A 1 162 ? -9.950 21.023 10.411 1.00 64.75 162 ALA A N 1
ATOM 1240 C CA . ALA A 1 162 ? -9.176 22.243 10.197 1.00 64.75 162 ALA A CA 1
ATOM 1241 C C . ALA A 1 162 ? -9.452 22.931 8.845 1.00 64.75 162 ALA A C 1
ATOM 1243 O O . ALA A 1 162 ? -9.173 24.121 8.712 1.00 64.75 162 ALA A O 1
ATOM 1244 N N . ILE A 1 163 ? -10.011 22.219 7.860 1.00 59.75 163 ILE A N 1
ATOM 1245 C CA . ILE A 1 163 ? -10.307 22.745 6.511 1.00 59.75 163 ILE A CA 1
ATOM 1246 C C . ILE A 1 163 ? -11.797 23.130 6.375 1.00 59.75 163 ILE A C 1
ATOM 1248 O O . ILE A 1 163 ? -12.199 23.771 5.408 1.00 59.75 163 ILE A O 1
ATOM 1252 N N . ALA A 1 164 ? -12.631 22.785 7.361 1.00 56.19 164 ALA A N 1
ATOM 1253 C CA . ALA A 1 164 ? -14.083 22.972 7.322 1.00 56.19 164 ALA A CA 1
ATOM 1254 C C . ALA A 1 164 ? -14.590 24.384 7.716 1.00 56.19 164 ALA A C 1
ATOM 1256 O O . ALA A 1 164 ? -15.800 24.544 7.887 1.00 56.19 164 ALA A O 1
ATOM 1257 N N . ASN A 1 165 ? -13.712 25.391 7.851 1.00 42.38 165 ASN A N 1
ATOM 1258 C CA . ASN A 1 165 ? -14.067 26.784 8.190 1.00 42.38 165 ASN A CA 1
ATOM 1259 C C . ASN A 1 165 ? -13.668 27.785 7.103 1.00 42.38 165 ASN A C 1
ATOM 1261 O O . ASN A 1 165 ? -12.486 27.770 6.695 1.00 42.38 165 ASN A O 1
#

Foldseek 3Di:
DDDFDFADDPDPPQQKGKGWDDWDDDPVDIDIAIWIAGPVRHTDDGCVVRDDPVVVLVVVVVVVVCVLVVDDDPALEAEAEAPDPPPDPVSLLVVLVVVLCSVPPVVHHYHYDHDDPVSLVVSCVSQADDDAPDKDWFADDDPCCPPPCNRIDIHHDDDDPVVVD

Secondary structure (DSSP, 8-state):
------PPPSSTT-SEEEEEPPPEEETTEEE--EEEEETTS-EES-HHHHS-HHHHHHHHHHHHHHHHHSS--SS-EEEEESTTTT--HHHHHHHHHHHHHHHHHS--EEEEE-S-HHHHHHHHHHTS--STT-EEEEE--SGGGGSTTTTEEEEE----TTT--

Radius of gyration: 19.96 Å; Cα contacts (8 Å, |Δi|>4): 185; chains: 1; bounding box: 40×52×62 Å

Nearest PDB structures (foldseek):
  5da9-assembly1_B  TM=4.646E-01  e=3.514E-04  Thermochaetoides thermophila DSM 1495
  5da9-assembly1_A  TM=4.953E-01  e=6.982E-04  Thermochaetoides thermophila DSM 1495
  3i3v-assembly1_C  TM=3.622E-01  e=2.974E-01  Streptomyces coelicolor
  8om5-assembly1_B  TM=4.367E-01  e=1.934E+00  Homo sapiens
  1vhx-assembly1_B  TM=3.348E-01  e=1.707E+00  Bacillus subtilis